Protein AF-A0A7J4LIY7-F1 (afdb_monomer_lite)

Radius of gyration: 13.3 Å; chains: 1; bounding box: 26×18×38 Å

Sequence (55 aa):
MKLIQLLASWLIIAVVINLVMFILGKISVFTFWSITALIGILAYYVIPYYQKNKR

Foldseek 3Di:
DVVLVVVVVVLVVQLVVLVVCVVVVVDDPVRSVVSVVVSVVCCVCVNVVVVVVVD

Structure (mmCIF, N/CA/C/O backbone):
data_AF-A0A7J4LIY7-F1
#
_entry.id   AF-A0A7J4LIY7-F1
#
loop_
_atom_site.group_PDB
_atom_site.id
_atom_site.type_symbol
_atom_site.label_atom_id
_atom_site.label_alt_id
_atom_site.label_comp_id
_atom_site.label_asym_id
_atom_site.label_entity_id
_atom_site.label_seq_id
_atom_site.pdbx_PDB_ins_code
_atom_site.Cartn_x
_atom_site.Cartn_y
_atom_site.Cartn_z
_atom_site.occupancy
_atom_site.B_iso_or_equiv
_atom_site.auth_seq_id
_atom_site.auth_comp_id
_atom_site.auth_asym_id
_atom_site.auth_atom_id
_atom_site.pdbx_PDB_model_num
ATOM 1 N N . MET A 1 1 ? -15.062 -7.133 16.983 1.00 60.75 1 MET A N 1
ATOM 2 C CA . 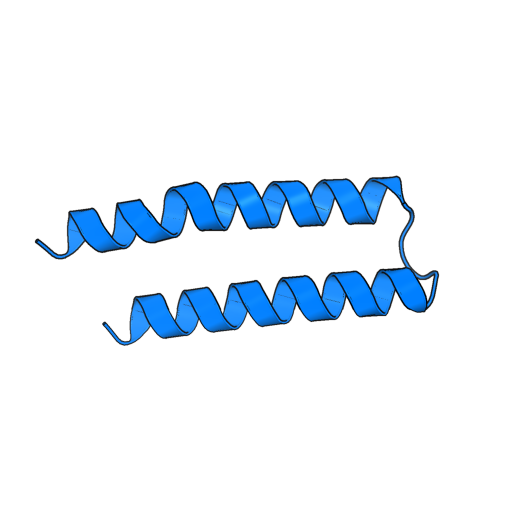MET A 1 1 ? -13.660 -7.148 16.494 1.00 60.75 1 MET A CA 1
ATOM 3 C C . MET A 1 1 ? -13.486 -7.722 15.080 1.00 60.75 1 MET A C 1
ATOM 5 O O . MET A 1 1 ? -12.748 -7.113 14.320 1.00 60.75 1 MET A O 1
ATOM 9 N N . LYS A 1 2 ? -14.218 -8.774 14.674 1.00 69.69 2 LYS A N 1
ATOM 10 C CA . LYS A 1 2 ? -14.087 -9.443 13.355 1.00 69.69 2 LYS A CA 1
ATOM 11 C C . LYS A 1 2 ? -14.080 -8.519 12.119 1.00 69.69 2 LYS A C 1
ATOM 13 O O . LYS A 1 2 ? -13.253 -8.690 11.239 1.00 69.69 2 LYS A O 1
ATOM 18 N N . LEU A 1 3 ? -14.947 -7.502 12.076 1.00 72.31 3 LEU A N 1
ATOM 19 C CA . LEU A 1 3 ? -15.035 -6.589 10.924 1.00 72.31 3 LEU A CA 1
ATOM 20 C C . LEU A 1 3 ? -13.785 -5.702 10.730 1.00 72.31 3 LEU A C 1
ATOM 22 O O . LEU A 1 3 ? -13.406 -5.422 9.603 1.00 72.31 3 LEU A O 1
ATOM 26 N N . ILE A 1 4 ? -13.135 -5.272 11.819 1.00 75.38 4 ILE A N 1
ATOM 27 C CA . ILE A 1 4 ? -11.922 -4.432 11.741 1.00 75.38 4 ILE A CA 1
ATOM 28 C C . ILE A 1 4 ? -10.745 -5.274 11.246 1.00 75.38 4 ILE A C 1
ATOM 30 O O . ILE A 1 4 ? -9.978 -4.817 10.409 1.00 75.38 4 ILE A O 1
ATOM 34 N N . GLN A 1 5 ? -10.642 -6.520 11.721 1.00 77.94 5 GLN A N 1
ATOM 35 C CA . GLN A 1 5 ? -9.657 -7.478 11.220 1.00 77.94 5 GLN A CA 1
ATOM 36 C C . GLN A 1 5 ? -9.872 -7.764 9.732 1.00 77.94 5 GLN A C 1
ATOM 38 O O . GLN A 1 5 ? -8.913 -7.712 8.977 1.00 77.94 5 GLN A O 1
ATOM 43 N N . LEU A 1 6 ? -11.123 -7.965 9.302 1.00 82.69 6 LEU A N 1
ATOM 44 C CA . LEU A 1 6 ? -11.455 -8.144 7.889 1.00 82.69 6 LEU A CA 1
ATOM 45 C C . LEU A 1 6 ? -11.009 -6.935 7.047 1.00 82.69 6 LEU A C 1
ATOM 47 O O . LEU A 1 6 ? -10.332 -7.112 6.040 1.00 82.69 6 LEU A O 1
ATOM 51 N N . LEU A 1 7 ? -11.335 -5.709 7.472 1.00 81.38 7 LEU A N 1
ATOM 52 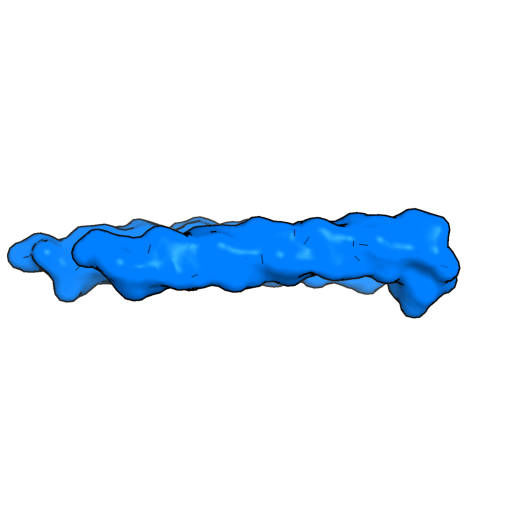C CA . LEU A 1 7 ? -10.934 -4.478 6.774 1.00 81.38 7 LEU A CA 1
ATOM 53 C C . LEU A 1 7 ? -9.410 -4.306 6.717 1.00 81.38 7 LEU A C 1
ATOM 55 O O . LEU A 1 7 ? -8.876 -3.935 5.675 1.00 81.38 7 LEU A O 1
ATOM 59 N N . ALA A 1 8 ? -8.707 -4.621 7.807 1.00 80.69 8 ALA A N 1
ATOM 60 C CA . ALA A 1 8 ? -7.249 -4.614 7.834 1.00 80.69 8 ALA A CA 1
ATOM 61 C C . ALA A 1 8 ? -6.660 -5.652 6.863 1.00 80.69 8 ALA A C 1
ATOM 63 O O . ALA A 1 8 ? -5.727 -5.335 6.129 1.00 80.69 8 ALA A O 1
ATOM 64 N N . SER A 1 9 ? -7.233 -6.858 6.790 1.00 85.94 9 SER A N 1
ATOM 65 C CA . SER A 1 9 ? -6.825 -7.876 5.815 1.00 85.94 9 SER A CA 1
ATOM 66 C C . SER A 1 9 ? -7.016 -7.401 4.372 1.00 85.94 9 SER A C 1
ATOM 68 O O . SER A 1 9 ? -6.112 -7.571 3.559 1.00 85.94 9 SER A O 1
ATOM 70 N N . TRP A 1 10 ? -8.139 -6.747 4.056 1.00 87.25 10 TRP A N 1
ATOM 71 C CA . TRP A 1 10 ? -8.377 -6.174 2.724 1.00 87.25 10 TRP A CA 1
ATOM 72 C C . TRP A 1 10 ? -7.380 -5.068 2.365 1.00 87.25 10 TRP A C 1
ATOM 74 O O . TRP A 1 10 ? -6.878 -5.043 1.242 1.00 87.25 10 TRP A O 1
ATOM 84 N N . LEU A 1 11 ? -7.052 -4.188 3.316 1.00 86.56 11 LEU A N 1
ATOM 85 C CA . LEU A 1 11 ? -6.037 -3.147 3.124 1.00 86.56 11 LEU A CA 1
ATOM 86 C C . LEU A 1 11 ? -4.660 -3.752 2.822 1.00 86.56 11 LEU A C 1
ATOM 88 O O . LEU A 1 11 ? -3.987 -3.300 1.899 1.00 86.56 11 LEU A O 1
ATOM 92 N N . ILE A 1 12 ? -4.264 -4.808 3.539 1.00 88.06 12 ILE A N 1
ATOM 93 C CA . ILE A 1 12 ? -2.992 -5.508 3.296 1.00 88.06 12 ILE A CA 1
ATOM 94 C C . ILE A 1 12 ? -2.972 -6.126 1.894 1.00 88.06 12 ILE A C 1
ATOM 96 O O . ILE A 1 12 ? -2.002 -5.944 1.161 1.00 88.06 12 ILE A O 1
ATOM 100 N N . ILE A 1 13 ? -4.051 -6.804 1.489 1.00 91.88 13 ILE A N 1
ATOM 101 C CA . ILE A 1 13 ? -4.163 -7.397 0.147 1.00 91.88 13 ILE A CA 1
ATOM 102 C C . ILE A 1 13 ? -4.024 -6.316 -0.936 1.00 91.88 13 ILE A C 1
ATOM 104 O O . ILE A 1 13 ? -3.291 -6.512 -1.905 1.00 91.88 13 ILE A O 1
ATOM 108 N N . ALA A 1 14 ? -4.663 -5.156 -0.757 1.00 90.12 14 ALA A N 1
ATOM 109 C CA . ALA A 1 14 ? -4.573 -4.046 -1.704 1.00 90.12 14 ALA A CA 1
ATOM 110 C C . ALA A 1 14 ? -3.140 -3.499 -1.845 1.00 90.12 14 ALA A C 1
ATOM 112 O O . ALA A 1 14 ? -2.695 -3.235 -2.963 1.00 90.12 14 ALA A O 1
ATOM 113 N N . VAL A 1 15 ? -2.391 -3.386 -0.740 1.00 91.06 15 VAL A N 1
ATOM 114 C CA . VAL A 1 15 ? -0.971 -2.984 -0.768 1.00 91.06 15 VAL A CA 1
ATOM 115 C C . VAL A 1 15 ? -0.128 -4.003 -1.532 1.00 91.06 15 VAL A C 1
ATOM 117 O O . VAL A 1 15 ? 0.682 -3.619 -2.376 1.00 91.06 15 VAL A O 1
ATOM 120 N N . VAL A 1 16 ? -0.335 -5.298 -1.275 1.00 93.12 16 VAL A N 1
ATOM 121 C CA . VAL A 1 16 ? 0.414 -6.375 -1.941 1.00 93.12 16 VAL A CA 1
ATOM 122 C C . VAL A 1 16 ? 0.148 -6.375 -3.445 1.00 93.12 16 VAL A C 1
ATOM 124 O O . VAL A 1 16 ? 1.093 -6.429 -4.228 1.00 93.12 16 VAL A O 1
ATOM 127 N N . ILE A 1 17 ? -1.112 -6.244 -3.867 1.00 94.06 17 ILE A N 1
ATOM 128 C CA . ILE A 1 17 ? -1.464 -6.162 -5.292 1.00 94.06 17 ILE A CA 1
ATOM 129 C C . ILE A 1 17 ? -0.825 -4.927 -5.937 1.00 94.06 17 ILE A C 1
ATOM 131 O O . ILE A 1 17 ? -0.247 -5.041 -7.016 1.00 94.06 17 ILE A O 1
ATOM 135 N N . ASN A 1 18 ? -0.875 -3.764 -5.277 1.00 93.94 18 ASN A N 1
ATOM 136 C CA . ASN A 1 18 ? -0.252 -2.539 -5.784 1.00 93.94 18 ASN A CA 1
ATOM 137 C C . ASN A 1 18 ? 1.266 -2.711 -5.982 1.00 93.94 18 ASN A C 1
ATOM 139 O O . ASN A 1 18 ? 1.807 -2.313 -7.013 1.00 93.94 18 ASN A O 1
ATOM 143 N N . LEU A 1 19 ? 1.946 -3.371 -5.037 1.00 92.00 19 LEU A N 1
ATOM 144 C CA . LEU A 1 19 ? 3.374 -3.679 -5.136 1.00 92.00 19 LEU A CA 1
ATOM 145 C C . LEU A 1 19 ? 3.677 -4.639 -6.295 1.00 92.00 19 LEU A C 1
ATOM 147 O O . LEU A 1 19 ? 4.593 -4.387 -7.075 1.00 92.00 19 LEU A O 1
ATOM 151 N N . VAL A 1 20 ? 2.895 -5.711 -6.443 1.00 95.00 20 VAL A N 1
ATOM 152 C CA . VAL A 1 20 ? 3.059 -6.676 -7.543 1.00 95.00 20 VAL A CA 1
ATOM 153 C C . VAL A 1 20 ? 2.862 -5.993 -8.896 1.00 95.00 20 VAL A C 1
ATOM 155 O O . VAL A 1 20 ? 3.673 -6.172 -9.801 1.00 95.00 20 VAL A O 1
ATOM 158 N N . MET A 1 21 ? 1.829 -5.160 -9.031 1.00 93.19 21 MET A N 1
ATOM 159 C CA . MET A 1 21 ? 1.559 -4.419 -10.265 1.00 93.19 21 MET A CA 1
ATOM 160 C C . MET A 1 21 ? 2.682 -3.433 -10.605 1.00 93.19 21 MET A C 1
ATOM 162 O O . MET A 1 21 ? 2.991 -3.247 -11.785 1.00 93.19 21 MET A O 1
ATOM 166 N N . PHE A 1 22 ? 3.315 -2.835 -9.591 1.00 92.25 22 PHE A N 1
ATOM 167 C CA . PHE A 1 22 ? 4.472 -1.962 -9.773 1.00 92.25 22 PHE A CA 1
ATOM 168 C C . PHE A 1 22 ? 5.707 -2.737 -10.243 1.00 92.25 22 PHE A C 1
ATOM 170 O O . PHE A 1 22 ? 6.334 -2.343 -11.224 1.00 92.25 22 PHE A O 1
ATOM 177 N N . ILE A 1 23 ? 6.009 -3.880 -9.614 1.00 92.25 23 ILE A N 1
ATOM 178 C CA . ILE A 1 23 ? 7.136 -4.750 -9.997 1.00 92.25 23 ILE A CA 1
ATOM 179 C C . ILE A 1 23 ? 6.965 -5.285 -11.424 1.00 92.25 23 ILE A C 1
ATOM 181 O O . ILE A 1 23 ? 7.926 -5.337 -12.186 1.00 92.25 23 ILE A O 1
ATOM 185 N N . LEU A 1 24 ? 5.738 -5.639 -11.814 1.00 94.25 24 LEU A N 1
ATOM 186 C CA . LEU A 1 24 ? 5.421 -6.087 -13.173 1.00 94.25 24 LEU A CA 1
ATOM 187 C C . LEU A 1 24 ? 5.435 -4.951 -14.214 1.00 94.25 24 LEU A C 1
ATOM 189 O O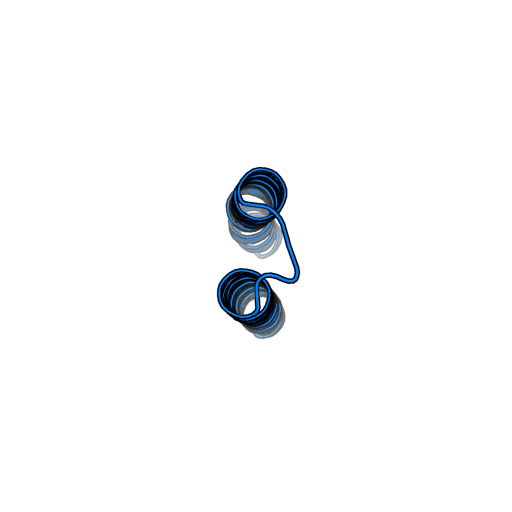 . LEU A 1 24 ? 5.148 -5.203 -15.386 1.00 94.25 24 LEU A O 1
ATOM 193 N N . GLY A 1 25 ? 5.706 -3.704 -13.808 1.00 91.62 25 GLY A N 1
ATOM 194 C CA . GLY A 1 25 ? 5.709 -2.535 -14.692 1.00 91.62 25 GLY A CA 1
ATOM 195 C C . GLY A 1 25 ? 4.337 -2.214 -15.290 1.00 91.62 25 GLY A C 1
ATOM 196 O O . GLY A 1 25 ? 4.249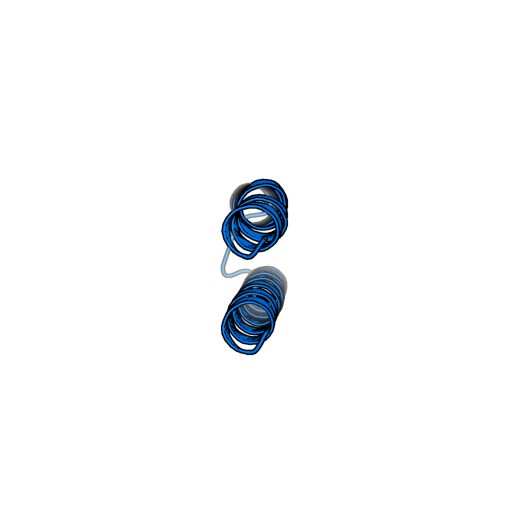 -1.550 -16.320 1.00 91.62 25 GLY A O 1
ATOM 197 N N . LYS A 1 26 ? 3.252 -2.710 -14.679 1.00 91.75 26 LYS A N 1
ATOM 198 C CA . LYS A 1 26 ? 1.873 -2.522 -15.161 1.00 91.75 26 LYS A CA 1
ATOM 199 C C . LYS A 1 26 ? 1.270 -1.189 -14.730 1.00 91.75 26 LYS A C 1
ATOM 201 O O . LYS A 1 26 ? 0.254 -0.782 -15.286 1.00 91.75 26 LYS A O 1
ATOM 206 N N . ILE A 1 27 ? 1.880 -0.520 -13.754 1.00 92.25 27 ILE A N 1
ATOM 207 C CA . ILE A 1 27 ? 1.462 0.792 -13.259 1.00 92.25 27 ILE A CA 1
ATOM 208 C C . ILE A 1 27 ? 2.653 1.746 -13.198 1.00 92.25 27 ILE A C 1
ATOM 210 O O . ILE A 1 27 ? 3.789 1.335 -12.970 1.00 92.25 27 ILE A O 1
ATOM 214 N N . SER A 1 28 ? 2.386 3.036 -13.394 1.00 93.31 28 SER A N 1
ATOM 215 C CA . SER A 1 28 ? 3.417 4.070 -13.300 1.00 93.31 28 SER A CA 1
ATOM 216 C C . SER A 1 28 ? 3.817 4.340 -11.845 1.00 93.31 28 SER A C 1
ATOM 218 O O . SER A 1 28 ? 3.040 4.095 -10.919 1.00 93.31 28 SER A O 1
ATOM 220 N N . VAL A 1 29 ? 5.004 4.925 -11.647 1.00 91.00 29 VAL A N 1
ATOM 221 C CA . VAL A 1 29 ? 5.470 5.401 -10.331 1.00 91.00 29 VAL A CA 1
ATOM 222 C C . VAL A 1 29 ? 4.446 6.350 -9.705 1.00 91.00 29 VAL A C 1
ATOM 224 O O . VAL A 1 29 ? 4.118 6.215 -8.530 1.00 91.00 29 VAL A O 1
ATOM 227 N N . PHE A 1 30 ? 3.882 7.264 -10.499 1.00 91.12 30 PHE A N 1
ATOM 228 C CA . PHE A 1 30 ? 2.851 8.188 -10.030 1.00 91.12 30 PHE A CA 1
ATOM 229 C C . PHE A 1 30 ? 1.612 7.439 -9.521 1.00 91.12 30 PHE A C 1
ATOM 231 O O . PHE A 1 30 ? 1.173 7.658 -8.395 1.00 91.12 30 PHE A O 1
ATOM 238 N N . THR A 1 31 ? 1.105 6.487 -10.310 1.00 91.12 31 THR A N 1
ATOM 239 C CA . THR A 1 31 ? -0.059 5.663 -9.951 1.00 91.12 31 THR A CA 1
ATOM 240 C C . THR A 1 31 ? 0.182 4.860 -8.671 1.00 91.12 31 THR A C 1
ATOM 242 O O . THR A 1 31 ? -0.693 4.809 -7.808 1.00 91.12 31 THR A O 1
ATOM 245 N N . PHE A 1 32 ? 1.376 4.281 -8.511 1.00 92.38 32 PHE A N 1
ATOM 246 C CA . PHE A 1 32 ? 1.752 3.533 -7.311 1.00 92.38 32 PHE A CA 1
ATOM 247 C C . PHE A 1 32 ? 1.683 4.399 -6.044 1.00 92.38 32 PHE A C 1
ATOM 249 O O . PHE A 1 32 ? 1.087 3.984 -5.043 1.00 92.38 32 PHE A O 1
ATOM 256 N N . TRP A 1 33 ? 2.240 5.615 -6.091 1.00 92.31 33 TRP A N 1
ATOM 257 C CA . TRP A 1 33 ? 2.205 6.547 -4.961 1.00 92.31 33 TRP A CA 1
ATOM 258 C C . TRP A 1 33 ? 0.796 7.067 -4.676 1.00 92.31 33 TRP A C 1
ATOM 260 O O . TRP A 1 33 ? 0.416 7.155 -3.509 1.00 92.31 33 TRP A O 1
ATOM 270 N N . SER A 1 34 ? -0.013 7.338 -5.708 1.00 91.62 34 SER A N 1
ATOM 271 C CA . SER A 1 34 ? -1.414 7.741 -5.527 1.00 91.62 34 SER A CA 1
ATOM 272 C C . SER A 1 34 ? -2.242 6.659 -4.828 1.00 91.62 34 SER A C 1
ATOM 274 O O . SER A 1 34 ? -2.963 6.959 -3.877 1.00 91.62 34 SER A O 1
ATOM 276 N N . ILE A 1 35 ? -2.113 5.397 -5.252 1.00 91.25 35 ILE A N 1
ATOM 277 C CA . ILE A 1 35 ? -2.823 4.267 -4.631 1.00 91.25 35 ILE A CA 1
ATOM 278 C C . ILE A 1 35 ? -2.359 4.079 -3.183 1.00 91.25 35 ILE A C 1
ATOM 280 O O . ILE A 1 35 ? -3.185 3.920 -2.285 1.00 91.25 35 ILE A O 1
ATOM 284 N N . THR A 1 36 ? -1.050 4.161 -2.934 1.00 91.31 36 THR A N 1
ATOM 285 C CA . THR A 1 36 ? -0.484 4.027 -1.583 1.00 91.31 36 THR A CA 1
ATOM 286 C C . THR A 1 36 ? -0.983 5.130 -0.646 1.00 91.31 36 THR A C 1
ATOM 288 O O . THR A 1 36 ? -1.388 4.843 0.481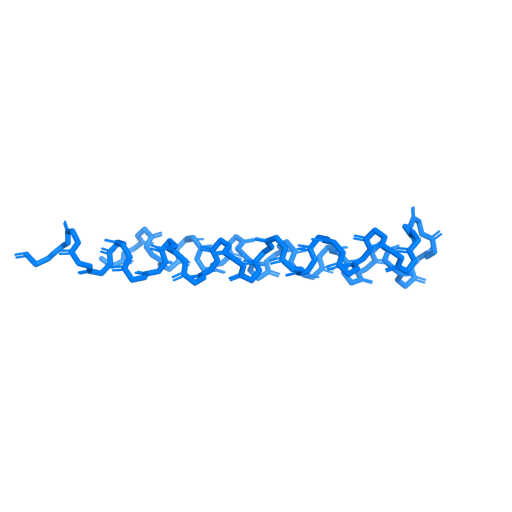 1.00 91.31 36 THR A O 1
ATOM 291 N N . ALA A 1 37 ? -1.029 6.381 -1.116 1.00 91.12 37 ALA A N 1
ATOM 292 C CA . ALA A 1 37 ? -1.567 7.500 -0.346 1.00 91.12 37 ALA A CA 1
ATOM 293 C C . ALA A 1 37 ? -3.057 7.303 -0.023 1.00 91.12 37 ALA A C 1
ATOM 295 O O . ALA A 1 37 ? -3.480 7.514 1.113 1.00 91.12 37 ALA A O 1
ATOM 296 N N . LEU A 1 38 ? -3.843 6.835 -0.994 1.00 90.69 38 LEU A N 1
ATOM 297 C CA . LEU A 1 38 ? -5.277 6.604 -0.826 1.00 90.69 38 LEU A CA 1
ATOM 298 C C . LEU A 1 38 ? -5.569 5.478 0.179 1.00 90.69 38 LEU A C 1
ATOM 300 O O . LEU A 1 38 ? -6.430 5.635 1.045 1.00 90.69 38 LEU A O 1
ATOM 304 N N . ILE A 1 39 ? -4.805 4.382 0.127 1.00 89.69 39 ILE A N 1
ATOM 305 C CA . ILE A 1 39 ? -4.852 3.293 1.117 1.00 89.69 39 ILE A CA 1
ATOM 306 C C . ILE A 1 39 ? -4.488 3.812 2.515 1.00 89.69 39 ILE A C 1
ATOM 308 O O . ILE A 1 39 ? -5.163 3.471 3.487 1.00 89.69 39 ILE A O 1
ATOM 312 N N . GLY A 1 40 ? -3.457 4.656 2.624 1.00 86.81 40 GLY A N 1
ATOM 313 C CA . GLY A 1 40 ? -3.041 5.266 3.889 1.00 86.81 40 GLY A CA 1
ATOM 314 C C . GLY A 1 40 ? -4.126 6.151 4.507 1.00 86.81 40 GLY A C 1
ATOM 315 O O . GLY A 1 40 ? -4.419 6.022 5.696 1.00 86.81 40 GLY A O 1
ATOM 316 N N . ILE A 1 41 ? -4.783 6.986 3.695 1.00 87.69 41 ILE A N 1
ATOM 317 C CA . ILE A 1 41 ? -5.929 7.804 4.124 1.00 87.69 41 ILE A CA 1
ATOM 318 C C . ILE A 1 41 ? -7.075 6.900 4.588 1.00 87.69 41 ILE A C 1
AT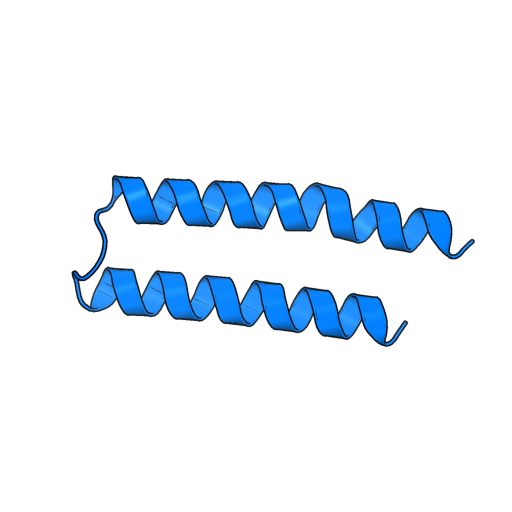OM 320 O O . ILE A 1 41 ? -7.628 7.112 5.668 1.00 87.69 41 ILE A O 1
ATOM 324 N N . LEU A 1 42 ? -7.405 5.855 3.823 1.00 84.19 42 LEU A N 1
ATOM 325 C CA . LEU A 1 42 ? -8.443 4.903 4.217 1.00 84.19 42 LEU A CA 1
ATOM 326 C C . LEU A 1 42 ? -8.118 4.242 5.559 1.00 84.19 42 LEU A C 1
ATOM 328 O O . LEU A 1 42 ? -8.973 4.215 6.438 1.00 84.19 42 LEU A O 1
ATOM 332 N N . ALA A 1 43 ? -6.894 3.754 5.753 1.00 83.50 43 ALA A N 1
ATOM 333 C CA . ALA A 1 43 ? -6.481 3.153 7.018 1.00 83.50 43 ALA A CA 1
ATOM 334 C C . ALA A 1 43 ? -6.587 4.154 8.183 1.00 83.50 43 ALA A C 1
ATOM 336 O O . ALA A 1 43 ? -7.110 3.809 9.244 1.00 83.50 43 ALA A O 1
ATOM 337 N N . TYR A 1 44 ? -6.161 5.401 7.965 1.00 82.69 44 TYR A N 1
ATOM 338 C CA . TYR A 1 44 ? -6.183 6.449 8.982 1.00 82.69 44 TYR A CA 1
ATOM 339 C C . TYR A 1 44 ? -7.596 6.852 9.411 1.00 82.69 44 TYR A C 1
ATOM 341 O O . TYR A 1 44 ? -7.810 7.102 10.589 1.00 82.69 44 TYR A O 1
ATOM 349 N N . TYR A 1 45 ? -8.574 6.891 8.503 1.00 79.31 45 TYR A N 1
ATOM 350 C CA . TYR A 1 45 ? -9.950 7.257 8.861 1.00 79.31 45 TYR A CA 1
ATOM 351 C C . TYR A 1 45 ? -10.795 6.056 9.292 1.00 79.31 45 TYR A C 1
ATOM 353 O O . TYR A 1 45 ? -11.543 6.141 10.265 1.00 79.31 45 TYR A O 1
ATOM 361 N N . VAL A 1 46 ? -10.678 4.920 8.602 1.00 74.31 46 VAL A N 1
ATOM 362 C CA . VAL A 1 46 ? -11.550 3.754 8.812 1.00 74.31 46 VAL A CA 1
ATOM 363 C C . VAL A 1 46 ? -11.255 3.077 10.150 1.00 74.31 46 VAL A C 1
ATOM 365 O O . VAL A 1 46 ? -12.186 2.742 10.881 1.00 74.31 46 VAL A O 1
ATOM 368 N N . ILE A 1 47 ? -9.983 2.906 10.520 1.00 72.81 47 ILE A N 1
ATOM 369 C CA . ILE A 1 47 ? -9.602 2.191 11.748 1.00 72.81 47 ILE A CA 1
ATOM 370 C C . ILE A 1 47 ? -10.108 2.912 13.016 1.00 72.81 47 ILE A C 1
ATOM 372 O O . ILE A 1 47 ? -10.851 2.287 13.783 1.00 72.81 47 ILE A O 1
ATOM 376 N N . PRO A 1 48 ? -9.803 4.204 13.251 1.00 71.19 48 PRO A N 1
ATOM 377 C CA . PRO A 1 48 ? -10.282 4.910 14.438 1.00 71.19 48 PRO A CA 1
ATOM 378 C C . PRO A 1 48 ? -11.789 5.186 14.408 1.00 71.19 48 PRO A C 1
ATOM 380 O O . PRO A 1 48 ? -12.419 5.142 15.465 1.00 71.19 48 PRO A O 1
ATOM 383 N N . TYR A 1 49 ? -12.402 5.398 13.237 1.00 67.81 49 TYR A N 1
ATOM 384 C CA . TYR A 1 49 ? -13.861 5.539 13.136 1.00 67.81 49 TYR A CA 1
ATOM 385 C C . TYR A 1 49 ? -14.580 4.271 13.618 1.00 67.81 49 TYR A C 1
ATOM 387 O O . TYR A 1 49 ? -15.477 4.339 14.459 1.00 67.81 49 TYR A O 1
ATOM 395 N N . TYR A 1 50 ? -14.129 3.091 13.177 1.00 63.81 50 TYR A N 1
ATOM 396 C CA . TYR A 1 50 ? -14.693 1.818 13.635 1.00 63.81 50 TYR A CA 1
ATOM 397 C C . TYR A 1 50 ? -14.377 1.482 15.096 1.00 63.81 50 TYR A C 1
ATOM 399 O O . TYR A 1 50 ? -15.147 0.746 15.719 1.00 63.81 50 TYR A O 1
ATOM 407 N N . GLN A 1 51 ? -13.260 1.969 15.644 1.00 66.31 51 GLN A N 1
ATOM 408 C CA . GLN A 1 51 ? -12.955 1.836 17.073 1.00 66.31 51 GLN A CA 1
ATOM 409 C C . GLN A 1 51 ? -13.842 2.748 17.931 1.00 66.31 51 GLN A C 1
ATOM 411 O O . GLN A 1 51 ? -14.300 2.319 18.988 1.00 66.31 51 GLN A O 1
ATOM 416 N N . LYS A 1 52 ? -14.126 3.973 17.468 1.00 62.12 52 LYS A N 1
ATOM 417 C CA . LYS A 1 52 ? -14.964 4.950 18.179 1.00 62.12 52 LYS A CA 1
ATOM 418 C C . LYS A 1 52 ? -16.444 4.561 18.182 1.00 62.12 52 LYS A C 1
ATOM 420 O O . LYS A 1 52 ? -17.095 4.725 19.201 1.00 62.12 52 LYS A O 1
ATOM 425 N N . ASN A 1 53 ? -16.949 3.993 17.085 1.00 59.03 53 ASN A N 1
ATOM 426 C CA . ASN A 1 53 ? -18.365 3.623 16.934 1.00 59.03 53 ASN A CA 1
ATOM 427 C C . ASN A 1 53 ? -18.734 2.251 17.543 1.00 59.03 53 ASN A C 1
ATOM 429 O O . ASN A 1 53 ? -19.824 1.737 17.307 1.00 59.03 53 ASN A O 1
ATOM 433 N N . LYS A 1 54 ? -17.797 1.611 18.256 1.00 53.53 54 LYS A N 1
ATOM 434 C CA . LYS A 1 54 ? -17.984 0.336 18.978 1.00 53.53 54 LYS A CA 1
ATOM 435 C C . LYS A 1 54 ? -17.825 0.463 20.500 1.00 53.53 54 LYS A C 1
ATOM 437 O O . LYS A 1 54 ? -17.874 -0.565 21.175 1.00 53.53 54 LYS A O 1
ATOM 442 N N . ARG A 1 55 ? -17.584 1.674 21.010 1.00 48.66 55 ARG A N 1
ATOM 443 C CA . ARG A 1 55 ? -17.780 2.022 22.424 1.00 48.66 55 ARG A CA 1
ATOM 444 C C . ARG A 1 55 ? -19.213 2.488 22.615 1.00 48.66 55 ARG A C 1
ATOM 446 O O . ARG A 1 55 ? -19.742 2.199 23.703 1.00 48.66 55 ARG A O 1
#

Secondary structure (DSSP, 8-state):
-HHHHHHHHHHHHHHHHHHHHHHTT-S-HHHHHHHHHHHHHHHHHHHHHHHHTT-

pLDDT: mean 83.24, std 11.68, range [48.66, 95.0]